Protein AF-A0A6A0AH38-F1 (afdb_monomer_lite)

Secondary structure (DSSP, 8-state):
---EEEEEEEESS-THHHHHHHHHTGGGB-TTSTT-EEEEE-SSPPTT-S--EEEEEEETTHHHHHHHHHHHHHHHHTTTTTTHHHHTTT--HHHHHHHHHHHHHHHHTT-

pLDDT: mean 83.36, std 13.65, range [47.12, 97.44]

InterPro domains:
  IPR002453 Beta tubulin [PR01163] (17-31)
  IPR002453 Beta tubulin [PR01163] (35-58)
  IPR002453 Beta tubulin [PR01163] (65-76)
  IPR002453 Beta tubulin [PR01163] (100-111)
  IPR008280 Tubulin/FtsZ, C-terminal [SSF55307] (6-111)
  IPR013838 Beta tubulin, autoregulation binding site [PS00228] (1-4)
  IPR018316 Tubulin/FtsZ, 2-layer sandwich domain [PF03953] (22-70)
  IPR023123 Tubulin, C-terminal [G3DSA:1.10.287.600] (62-111)
  IPR037103 Tubulin/FtsZ-like, C-terminal domain [G3DSA:3.30.1330.20] (10-61)

Radius of gyration: 20.64 Å; chains: 1; bounding box: 45×28×51 Å

Foldseek 3Di:
DAAKQKEKEEKQDDPVVQVVCCVVPVVNHDPVDPPSYHHDYDPDDDPPDPIDIDIDMDILVVLVVLVVVLVVLCVCVVVCHPVCVVVVVPDDNVVSVVVSVVSVVVSVVSD

Structure (mmCIF, N/CA/C/O backbone):
data_AF-A0A6A0AH38-F1
#
_entry.id   AF-A0A6A0AH38-F1
#
loop_
_atom_site.group_PDB
_atom_site.id
_atom_site.type_symbol
_atom_site.label_atom_id
_atom_site.label_alt_id
_atom_site.label_comp_id
_atom_site.label_asym_id
_atom_site.label_entity_id
_atom_site.label_seq_id
_atom_site.pdbx_PDB_ins_code
_atom_site.Cartn_x
_atom_site.Cartn_y
_atom_site.Cartn_z
_atom_site.occupancy
_atom_site.B_iso_or_equiv
_atom_site.auth_seq_id
_atom_site.auth_comp_id
_atom_site.auth_asym_id
_atom_site.auth_atom_id
_atom_site.pdbx_PDB_model_num
ATOM 1 N N . MET A 1 1 ? 9.297 12.439 0.748 1.00 47.12 1 MET A N 1
ATOM 2 C CA . MET A 1 1 ? 8.302 11.356 0.880 1.00 47.12 1 MET A CA 1
ATOM 3 C C . MET A 1 1 ? 7.935 10.831 -0.508 1.00 47.12 1 MET A C 1
ATOM 5 O O . MET A 1 1 ? 6.880 11.166 -1.030 1.00 47.12 1 MET A O 1
ATOM 9 N N . ARG A 1 2 ? 8.863 10.128 -1.172 1.00 52.09 2 ARG A N 1
ATOM 10 C CA . ARG A 1 2 ? 8.658 9.474 -2.478 1.00 52.09 2 ARG A CA 1
ATOM 11 C C . ARG A 1 2 ? 9.628 8.303 -2.545 1.00 52.09 2 ARG A C 1
ATOM 13 O O . ARG A 1 2 ? 10.778 8.479 -2.918 1.00 52.09 2 ARG A O 1
ATOM 20 N N . GLU A 1 3 ? 9.164 7.152 -2.089 1.00 56.72 3 GLU A N 1
ATOM 21 C CA . GLU A 1 3 ? 9.924 5.912 -2.124 1.00 56.72 3 GLU A CA 1
ATOM 22 C C . GLU A 1 3 ? 9.219 5.012 -3.126 1.00 56.72 3 GLU A C 1
ATOM 24 O O . GLU A 1 3 ? 8.107 4.555 -2.867 1.00 56.72 3 GLU A O 1
ATOM 29 N N . ILE A 1 4 ? 9.783 4.866 -4.322 1.00 59.22 4 ILE A N 1
ATOM 30 C CA . ILE A 1 4 ? 9.248 3.989 -5.364 1.00 59.22 4 ILE A CA 1
ATOM 31 C C . ILE A 1 4 ? 10.314 2.941 -5.676 1.00 59.22 4 ILE A C 1
ATOM 33 O O . ILE A 1 4 ? 11.419 3.290 -6.075 1.00 59.22 4 ILE A O 1
ATOM 37 N N . VAL A 1 5 ? 9.983 1.659 -5.535 1.00 57.38 5 VAL A N 1
ATOM 38 C CA . VAL A 1 5 ? 10.730 0.545 -6.134 1.00 57.38 5 VAL A CA 1
ATOM 39 C C . VAL A 1 5 ? 10.013 0.160 -7.425 1.00 57.38 5 VAL A C 1
ATOM 41 O O . VAL A 1 5 ? 8.808 -0.103 -7.419 1.00 57.38 5 VAL A O 1
ATOM 44 N N . HIS A 1 6 ? 10.735 0.154 -8.544 1.00 64.44 6 HIS A N 1
ATOM 45 C CA . HIS A 1 6 ? 10.172 -0.054 -9.877 1.00 64.44 6 HIS A CA 1
ATOM 46 C C . HIS A 1 6 ? 10.506 -1.461 -10.384 1.00 64.44 6 HIS A C 1
ATOM 48 O O . HIS A 1 6 ? 11.627 -1.756 -10.784 1.00 64.44 6 HIS A O 1
ATOM 54 N N . ILE A 1 7 ? 9.520 -2.348 -10.442 1.00 54.34 7 ILE A N 1
ATOM 55 C CA . ILE A 1 7 ? 9.656 -3.668 -11.062 1.00 54.34 7 ILE A CA 1
ATOM 56 C C . ILE A 1 7 ? 8.814 -3.665 -12.340 1.00 54.34 7 ILE A C 1
ATOM 58 O O . ILE A 1 7 ? 7.597 -3.817 -12.325 1.00 54.34 7 ILE A O 1
ATOM 62 N N . GLN A 1 8 ? 9.450 -3.491 -13.492 1.00 56.06 8 GLN A N 1
ATOM 63 C CA . GLN A 1 8 ? 8.793 -3.719 -14.771 1.00 56.06 8 GLN A CA 1
ATOM 64 C C . GLN A 1 8 ? 8.747 -5.228 -15.042 1.00 56.06 8 GLN A C 1
ATOM 66 O O . GLN A 1 8 ? 9.771 -5.879 -15.254 1.00 56.06 8 GLN A O 1
ATOM 71 N N . GLY A 1 9 ? 7.543 -5.792 -15.034 1.00 56.72 9 GLY A N 1
ATOM 72 C CA . GLY A 1 9 ? 7.304 -7.171 -15.441 1.00 56.72 9 GLY A CA 1
ATOM 73 C C . GLY A 1 9 ? 6.917 -7.225 -16.916 1.00 56.72 9 GLY A C 1
ATOM 74 O O . GLY A 1 9 ? 5.950 -6.596 -17.320 1.00 56.72 9 GLY A O 1
ATOM 75 N N . GLY A 1 10 ? 7.644 -7.988 -17.727 1.00 54.41 10 GLY A N 1
ATOM 76 C CA . GLY A 1 10 ? 7.225 -8.397 -19.069 1.00 54.41 10 GLY A CA 1
ATOM 77 C C . GLY A 1 10 ? 7.003 -7.245 -20.047 1.00 54.41 10 GLY A C 1
ATOM 78 O O . GLY A 1 10 ? 5.894 -6.730 -20.195 1.00 54.41 10 GLY A O 1
ATOM 79 N N . GLN A 1 11 ? 8.051 -6.882 -20.775 1.00 60.25 11 GLN A N 1
ATOM 80 C CA . GLN A 1 11 ? 7.956 -6.075 -21.982 1.00 60.25 11 GLN A CA 1
ATOM 81 C C . GLN A 1 11 ? 8.013 -6.995 -23.204 1.00 60.25 11 GLN A C 1
ATOM 83 O O . GLN A 1 11 ? 8.901 -7.832 -23.315 1.00 60.25 11 GLN A O 1
ATOM 88 N N . CYS A 1 12 ? 7.107 -6.826 -24.158 1.00 57.22 12 CYS A N 1
ATOM 89 C CA . CYS A 1 12 ? 7.400 -7.212 -25.536 1.00 57.22 12 CYS A CA 1
ATOM 90 C C . CYS A 1 12 ? 8.212 -6.046 -26.112 1.00 57.22 12 CYS A C 1
ATOM 92 O O . CYS A 1 12 ? 7.634 -4.983 -26.323 1.00 57.22 12 CYS A O 1
ATOM 94 N N . GLY A 1 13 ? 9.538 -6.158 -26.247 1.00 60.66 13 GLY A N 1
ATOM 95 C CA . GLY A 1 13 ? 10.404 -5.065 -26.727 1.00 60.66 13 GLY A CA 1
ATOM 96 C C . GLY A 1 13 ? 11.705 -4.855 -25.935 1.00 60.66 13 GLY A C 1
ATOM 97 O O . GLY A 1 13 ? 12.053 -5.645 -25.067 1.00 60.66 13 GLY A O 1
ATOM 98 N N . ASN A 1 14 ? 12.451 -3.794 -26.277 1.00 56.28 14 ASN A N 1
ATOM 99 C CA . ASN A 1 14 ? 13.842 -3.576 -25.847 1.00 56.28 14 ASN A CA 1
ATOM 100 C C . ASN A 1 14 ? 13.983 -2.872 -24.474 1.00 56.28 14 ASN A C 1
ATOM 102 O O . ASN A 1 14 ? 13.220 -1.963 -24.152 1.00 56.28 14 ASN A O 1
ATOM 106 N N . GLN A 1 15 ? 15.041 -3.214 -23.728 1.00 61.22 15 GLN A N 1
ATOM 107 C CA . GLN A 1 15 ? 15.347 -2.775 -22.352 1.00 61.22 15 GLN A CA 1
ATOM 108 C C . GLN A 1 15 ? 15.862 -1.325 -22.232 1.00 61.22 15 GLN A C 1
ATOM 110 O O . GLN A 1 15 ? 16.060 -0.818 -21.127 1.00 61.22 15 GLN A O 1
ATOM 115 N N . ILE A 1 16 ? 16.077 -0.632 -23.356 1.00 61.62 16 ILE A N 1
ATOM 116 C CA . ILE A 1 16 ? 16.756 0.680 -23.410 1.00 61.62 16 ILE A CA 1
ATOM 117 C C . ILE A 1 16 ? 16.006 1.774 -22.618 1.00 61.62 16 ILE A C 1
ATOM 119 O O . ILE A 1 16 ? 16.626 2.717 -22.129 1.00 61.62 16 ILE A O 1
ATOM 123 N N . GLY A 1 17 ? 14.689 1.642 -22.429 1.00 65.06 17 GLY A N 1
ATOM 124 C CA . GLY A 1 17 ? 13.877 2.639 -21.721 1.00 65.06 17 GLY A CA 1
ATOM 125 C C . GLY A 1 17 ? 14.062 2.672 -20.198 1.00 65.06 17 GLY A C 1
ATOM 126 O O . GLY A 1 17 ? 13.865 3.724 -19.595 1.00 65.06 17 GLY A O 1
ATOM 127 N N . ALA A 1 18 ? 14.460 1.562 -19.569 1.00 65.25 18 ALA A N 1
ATOM 128 C CA . ALA A 1 18 ? 14.482 1.445 -18.107 1.00 65.25 18 ALA A CA 1
ATOM 129 C C . ALA A 1 18 ? 15.497 2.407 -17.461 1.00 65.25 18 ALA A C 1
ATOM 131 O O . ALA A 1 18 ? 15.157 3.185 -16.570 1.00 65.25 18 ALA A O 1
ATOM 132 N N . LYS A 1 19 ? 16.719 2.443 -18.006 1.00 67.44 19 LYS A N 1
ATOM 133 C CA . LYS A 1 19 ? 17.810 3.301 -17.517 1.00 67.44 19 LYS A CA 1
ATOM 134 C C . LYS A 1 19 ? 17.570 4.794 -17.777 1.00 67.44 19 LYS A C 1
ATOM 136 O O . LYS A 1 19 ? 18.070 5.649 -17.051 1.00 67.44 19 LYS A O 1
ATOM 141 N N . PHE A 1 20 ? 16.793 5.127 -18.810 1.00 70.25 20 PHE A N 1
ATOM 142 C CA . PHE A 1 20 ? 16.374 6.507 -19.071 1.00 70.25 20 PHE A CA 1
ATOM 143 C C . PHE A 1 20 ? 15.426 7.020 -17.979 1.00 70.25 20 PHE A C 1
ATOM 145 O O . PHE A 1 20 ? 15.591 8.140 -17.493 1.00 70.25 20 PHE A O 1
ATOM 152 N N . TRP A 1 21 ? 14.453 6.199 -17.575 1.00 68.31 21 TRP A N 1
ATOM 153 C CA . TRP A 1 21 ? 13.482 6.562 -16.543 1.00 68.31 21 TRP A CA 1
ATOM 154 C C . TRP A 1 21 ? 14.102 6.686 -15.153 1.00 68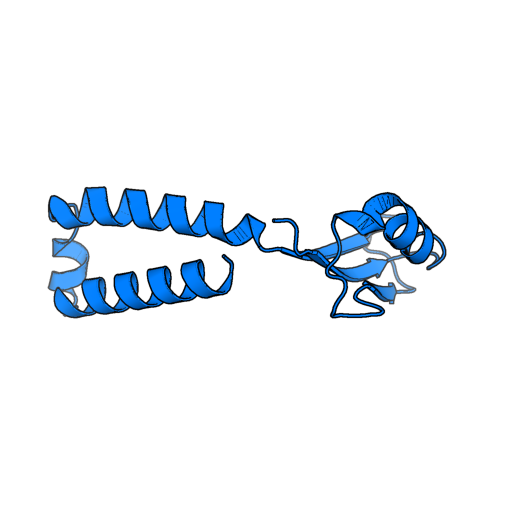.31 21 TRP A C 1
ATOM 156 O O . TRP A 1 21 ? 13.734 7.603 -14.421 1.00 68.31 21 TRP A O 1
ATOM 166 N N . GLU A 1 22 ? 15.065 5.825 -14.826 1.00 69.75 22 GLU A N 1
ATOM 167 C CA . GLU A 1 22 ? 15.831 5.886 -13.576 1.00 69.75 22 GLU A CA 1
ATOM 168 C C . GLU A 1 22 ? 16.554 7.234 -13.427 1.00 69.75 22 GLU A C 1
ATOM 170 O O . GLU A 1 22 ? 16.349 7.952 -12.452 1.00 69.75 22 GLU A O 1
ATOM 175 N N . ASN A 1 23 ? 17.308 7.647 -14.452 1.00 73.88 23 ASN A N 1
ATOM 176 C CA . ASN A 1 23 ? 18.064 8.902 -14.418 1.00 73.88 23 ASN A CA 1
ATOM 177 C C . ASN A 1 23 ? 17.168 10.147 -14.400 1.00 73.88 23 ASN A C 1
ATOM 179 O O . ASN A 1 23 ? 17.496 11.142 -13.758 1.00 73.88 23 ASN A O 1
ATOM 183 N N . LYS A 1 24 ? 16.041 10.115 -15.120 1.00 79.31 24 LYS A N 1
ATOM 184 C CA . LYS A 1 24 ? 15.134 11.266 -15.228 1.00 79.31 24 LYS A CA 1
ATOM 185 C C . LYS A 1 24 ? 14.348 11.526 -13.939 1.00 79.31 24 LYS A C 1
ATOM 187 O O . LYS A 1 24 ? 14.002 12.671 -13.666 1.00 79.31 24 LYS A O 1
ATOM 192 N N . ASN A 1 25 ? 14.058 10.476 -13.174 1.00 79.25 25 ASN A N 1
ATOM 193 C CA . ASN A 1 25 ? 13.214 10.526 -11.980 1.00 79.25 25 ASN A CA 1
ATOM 194 C C . ASN A 1 25 ? 13.991 10.183 -10.702 1.00 79.25 25 ASN A C 1
ATOM 196 O O . ASN A 1 25 ? 13.381 9.736 -9.735 1.00 79.25 25 ASN A O 1
ATOM 200 N N . SER A 1 26 ? 15.311 10.378 -10.686 1.00 76.75 26 SER A N 1
ATOM 201 C CA . SER A 1 26 ? 16.189 9.967 -9.580 1.00 76.75 26 SER A CA 1
ATOM 202 C C . SER A 1 26 ? 15.716 10.453 -8.204 1.00 76.75 26 SER A C 1
ATOM 204 O O . SER A 1 26 ? 15.825 9.719 -7.232 1.00 76.75 26 SER A O 1
ATOM 206 N N . SER A 1 27 ? 15.089 11.631 -8.128 1.00 81.44 27 SER A N 1
ATOM 207 C CA . SER A 1 27 ? 14.524 12.200 -6.894 1.00 81.44 27 SER A CA 1
ATOM 208 C C . SER A 1 27 ? 13.266 11.500 -6.355 1.00 81.44 27 SER A C 1
ATOM 210 O O . SER A 1 27 ? 12.803 11.825 -5.262 1.00 81.44 27 SER A O 1
ATOM 212 N N . TYR A 1 28 ? 12.668 10.583 -7.117 1.00 80.44 28 TYR A N 1
ATOM 213 C CA . TYR A 1 28 ? 11.508 9.774 -6.713 1.00 80.44 28 TYR A CA 1
ATOM 214 C C . TYR A 1 28 ? 11.886 8.351 -6.309 1.00 80.44 28 TYR A C 1
ATOM 216 O O . TYR A 1 28 ? 11.016 7.573 -5.911 1.00 80.44 28 TYR A O 1
ATOM 224 N N . PHE A 1 29 ? 13.167 8.017 -6.440 1.00 80.88 29 PHE A N 1
ATOM 225 C CA . PHE A 1 29 ? 13.727 6.738 -6.066 1.00 80.88 29 PHE A CA 1
ATOM 226 C C . PHE A 1 29 ? 14.450 6.845 -4.731 1.00 80.88 29 PHE A C 1
ATOM 228 O O . PHE A 1 29 ? 14.960 7.892 -4.341 1.00 80.88 29 PHE A O 1
ATOM 235 N N . VAL A 1 30 ? 14.482 5.721 -4.034 1.00 82.25 30 VAL A N 1
ATOM 236 C CA . VAL A 1 30 ? 15.133 5.601 -2.738 1.00 82.25 30 VAL A CA 1
ATOM 237 C C . VAL A 1 30 ? 16.643 5.487 -2.927 1.00 82.25 30 VAL A C 1
ATOM 239 O O . VAL A 1 30 ? 17.103 4.620 -3.666 1.00 82.25 30 VAL A O 1
ATOM 242 N N . GLU A 1 31 ? 17.418 6.321 -2.232 1.00 81.19 31 GLU A N 1
ATOM 243 C CA . GLU A 1 31 ? 18.881 6.366 -2.386 1.00 81.19 31 GLU A CA 1
ATOM 244 C C . GLU A 1 31 ? 19.598 5.151 -1.774 1.00 81.19 31 GLU A C 1
ATOM 246 O O . GLU A 1 31 ? 20.648 4.738 -2.261 1.00 81.19 31 GLU A O 1
ATOM 251 N N . TRP A 1 32 ? 19.030 4.549 -0.724 1.00 81.38 32 TRP A N 1
ATOM 252 C CA . TRP A 1 32 ? 19.647 3.425 -0.011 1.00 81.38 32 TRP A CA 1
ATOM 253 C C . TRP A 1 32 ? 19.437 2.058 -0.690 1.00 81.38 32 TRP A C 1
ATOM 255 O O . TRP A 1 32 ? 20.114 1.097 -0.328 1.00 81.38 32 TRP A O 1
ATOM 265 N N . ILE A 1 33 ? 18.562 1.968 -1.705 1.00 81.56 33 ILE A N 1
ATOM 266 C CA . ILE A 1 33 ? 18.430 0.790 -2.582 1.00 81.56 33 ILE A CA 1
ATOM 267 C C . ILE A 1 33 ? 18.993 1.131 -3.971 1.00 81.56 33 ILE A C 1
ATOM 269 O O . ILE A 1 33 ? 18.259 1.647 -4.823 1.00 81.56 33 ILE A O 1
ATOM 273 N N . PRO A 1 34 ? 20.269 0.814 -4.252 1.00 77.75 34 PRO A N 1
ATOM 274 C CA . PRO A 1 34 ? 20.819 0.965 -5.593 1.00 77.75 34 PRO A CA 1
ATOM 275 C C . PRO A 1 34 ? 20.204 -0.063 -6.557 1.00 77.75 34 PRO A C 1
ATOM 277 O O . PRO A 1 34 ? 19.904 -1.190 -6.164 1.00 77.75 34 PRO A O 1
ATOM 280 N N . ASN A 1 35 ? 20.069 0.294 -7.839 1.00 77.06 35 ASN A N 1
ATOM 281 C CA . ASN A 1 35 ? 19.502 -0.568 -8.890 1.00 77.06 35 ASN A CA 1
ATOM 282 C C . ASN A 1 35 ? 18.090 -1.100 -8.560 1.00 77.06 35 ASN A C 1
ATOM 284 O O . ASN A 1 35 ? 17.790 -2.279 -8.746 1.00 77.06 35 ASN A O 1
ATOM 288 N N . ASN A 1 36 ? 17.200 -0.230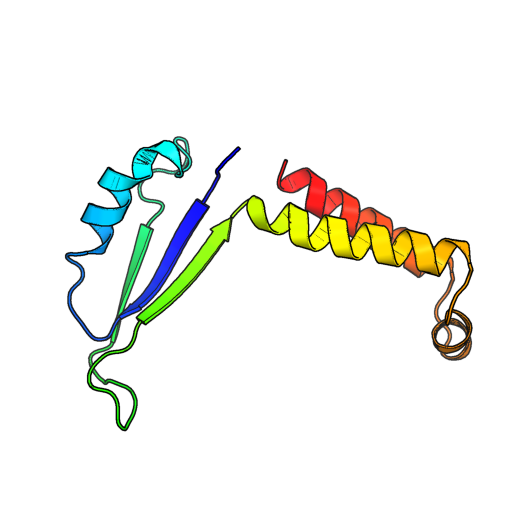 -8.085 1.00 76.44 36 ASN A N 1
ATOM 289 C CA . ASN A 1 36 ? 15.810 -0.561 -7.732 1.00 76.44 36 ASN A CA 1
ATOM 290 C C . ASN A 1 36 ? 14.880 -0.797 -8.947 1.00 76.44 36 ASN A C 1
ATOM 292 O O . ASN A 1 36 ? 13.662 -0.899 -8.777 1.00 76.44 36 ASN A O 1
ATOM 296 N N . VAL A 1 37 ? 15.455 -0.894 -10.153 1.00 77.88 37 VAL A N 1
ATOM 297 C CA . VAL A 1 37 ? 14.765 -1.159 -11.415 1.00 77.88 37 VAL A CA 1
ATOM 298 C C . VAL A 1 37 ? 15.042 -2.586 -11.879 1.00 77.88 37 VAL A C 1
ATOM 300 O O . VAL A 1 37 ? 16.171 -2.943 -12.213 1.00 77.88 37 VAL A O 1
ATOM 303 N N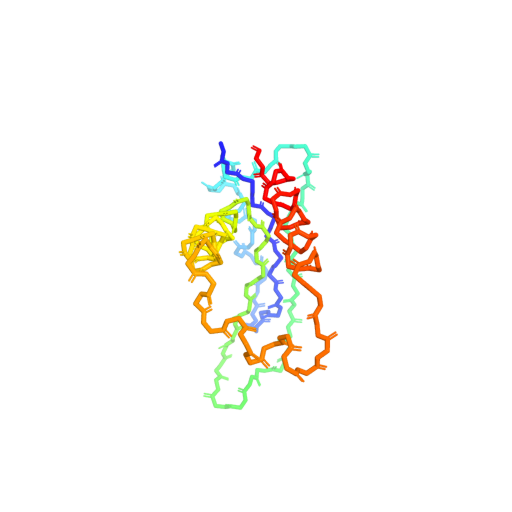 . LYS A 1 38 ? 13.990 -3.401 -11.981 1.00 77.81 38 LYS A N 1
ATOM 304 C CA . LYS A 1 38 ? 14.050 -4.722 -12.626 1.00 77.81 38 LYS A CA 1
ATOM 305 C C . LYS A 1 38 ? 13.202 -4.719 -13.888 1.00 77.81 38 LYS A C 1
ATOM 307 O O . LYS A 1 38 ? 12.071 -4.254 -13.851 1.00 77.81 38 LYS A O 1
ATOM 312 N N . SER A 1 39 ? 13.735 -5.253 -14.984 1.00 76.06 39 SER A N 1
ATOM 313 C CA . SER A 1 39 ? 13.015 -5.404 -16.251 1.00 76.06 39 SER A CA 1
ATOM 314 C C . SER A 1 39 ? 13.128 -6.842 -16.751 1.00 76.06 39 SER A C 1
ATOM 316 O O . SER A 1 39 ? 14.192 -7.456 -16.651 1.00 76.06 39 SER A O 1
ATOM 318 N N . SER A 1 40 ? 12.031 -7.391 -17.268 1.00 76.31 40 SER A N 1
ATOM 319 C CA . SER A 1 40 ? 12.005 -8.675 -17.971 1.00 76.31 40 SER A CA 1
ATOM 320 C C . SER A 1 40 ? 11.347 -8.525 -19.338 1.00 76.31 40 SER A C 1
ATOM 322 O O . SER A 1 40 ? 10.429 -7.724 -19.513 1.00 76.31 40 SER A O 1
ATOM 324 N N . VAL A 1 41 ? 11.827 -9.296 -20.314 1.00 80.25 41 VAL A N 1
ATOM 325 C CA . VAL A 1 41 ? 11.353 -9.257 -21.702 1.00 80.25 41 VAL A CA 1
ATOM 326 C C . VAL A 1 41 ? 10.746 -10.607 -22.062 1.00 80.25 41 VAL A C 1
ATOM 328 O O . VAL A 1 41 ? 11.276 -11.649 -21.680 1.00 80.25 41 VAL A O 1
ATOM 331 N N . CYS A 1 42 ? 9.627 -10.576 -22.779 1.00 78.12 42 CYS A N 1
ATOM 332 C CA . CYS A 1 42 ? 8.981 -11.751 -23.349 1.00 78.12 42 CYS A CA 1
ATOM 333 C C . CYS A 1 42 ? 8.992 -11.645 -24.876 1.00 78.12 42 CYS A C 1
ATOM 335 O O . CYS A 1 42 ? 8.590 -10.619 -25.426 1.00 78.12 42 CYS A O 1
ATOM 337 N N . ASP A 1 43 ? 9.406 -12.718 -25.553 1.00 79.69 43 ASP A N 1
ATOM 338 C CA . ASP A 1 43 ? 9.519 -12.744 -27.020 1.00 79.69 43 ASP A CA 1
ATOM 339 C C . ASP A 1 43 ? 8.167 -12.909 -27.726 1.00 79.69 43 ASP A C 1
ATOM 341 O O . ASP A 1 43 ? 8.007 -12.531 -28.886 1.00 79.69 43 ASP A O 1
ATOM 345 N N . ILE A 1 44 ? 7.181 -13.482 -27.030 1.00 83.81 44 ILE A N 1
ATOM 346 C CA . ILE A 1 44 ? 5.858 -13.778 -27.582 1.00 83.81 44 ILE A CA 1
ATOM 347 C C . ILE A 1 44 ? 4.862 -12.725 -27.080 1.00 83.81 44 ILE A C 1
ATOM 349 O O . ILE A 1 44 ? 4.558 -12.711 -25.884 1.00 83.81 44 ILE A O 1
ATOM 353 N N . PRO A 1 45 ? 4.317 -11.866 -27.963 1.00 83.69 45 PRO A N 1
ATOM 354 C CA . PRO A 1 45 ? 3.303 -10.904 -27.569 1.00 83.69 45 PRO A CA 1
ATOM 355 C C . PRO A 1 45 ? 1.921 -11.552 -27.388 1.00 83.69 45 PRO A C 1
ATOM 357 O O . PRO A 1 45 ? 1.639 -12.611 -27.961 1.00 83.69 45 PRO A O 1
ATOM 360 N N . PRO A 1 46 ? 1.013 -10.907 -26.631 1.00 87.69 46 PRO A N 1
ATOM 361 C CA . PRO A 1 46 ? -0.379 -11.335 -26.545 1.00 87.69 46 PRO A CA 1
ATOM 362 C C . PRO A 1 46 ? -1.058 -11.349 -27.921 1.00 87.69 46 PRO A C 1
ATOM 364 O O . PRO A 1 46 ? -0.795 -10.500 -28.776 1.00 87.69 46 PRO A O 1
ATOM 367 N N . LYS A 1 47 ? -1.990 -12.286 -28.135 1.00 90.94 47 LYS A N 1
ATOM 368 C CA . LYS A 1 47 ? -2.745 -12.380 -29.396 1.00 90.94 47 LYS A CA 1
ATOM 369 C C . LYS A 1 47 ? -3.462 -11.057 -29.696 1.00 90.94 47 LYS A C 1
ATOM 371 O O . LYS A 1 47 ? -4.183 -10.537 -28.853 1.00 90.94 47 LYS A O 1
ATOM 376 N N . GLY A 1 48 ? -3.286 -10.542 -30.912 1.00 91.62 48 GLY A N 1
ATOM 377 C CA . GLY A 1 48 ? -3.913 -9.293 -31.362 1.00 91.62 48 GLY A CA 1
ATOM 378 C C . GLY A 1 48 ? -3.162 -8.013 -30.980 1.00 91.62 48 GLY A C 1
ATOM 379 O O . GLY A 1 48 ? -3.556 -6.938 -31.423 1.00 91.62 48 GLY A O 1
ATOM 380 N N . LEU A 1 49 ? -2.062 -8.105 -30.225 1.00 87.56 49 LEU A N 1
ATOM 381 C CA . LEU A 1 49 ? -1.213 -6.968 -29.870 1.00 87.56 49 LEU A CA 1
ATOM 382 C C . LEU A 1 49 ? 0.200 -7.161 -30.427 1.00 87.56 49 LEU A C 1
ATOM 384 O O . LEU A 1 49 ? 0.719 -8.270 -30.485 1.00 87.56 49 LEU A O 1
ATOM 388 N N . LYS A 1 50 ? 0.836 -6.060 -30.843 1.00 81.75 50 LYS A N 1
ATOM 389 C CA . LYS A 1 50 ? 2.242 -6.074 -31.289 1.00 81.75 50 LYS A CA 1
ATOM 390 C C . LYS A 1 50 ? 3.220 -5.970 -30.118 1.00 81.75 50 LYS A C 1
ATOM 392 O O . LYS A 1 50 ? 4.334 -6.468 -30.215 1.00 81.75 50 LYS A O 1
ATOM 397 N N . LEU A 1 51 ? 2.814 -5.284 -29.047 1.00 81.31 51 LEU A N 1
ATOM 398 C CA . LEU A 1 51 ? 3.626 -4.987 -27.869 1.00 81.31 51 LEU A CA 1
ATOM 399 C C . LEU A 1 51 ? 2.718 -4.918 -26.630 1.00 81.31 51 LEU A C 1
ATOM 401 O O . LEU A 1 51 ? 1.586 -4.443 -26.723 1.00 81.31 51 LEU A O 1
ATOM 405 N N . SER A 1 52 ? 3.231 -5.333 -25.473 1.00 80.00 52 SER A N 1
ATOM 406 C CA . SER A 1 52 ? 2.616 -5.118 -24.160 1.00 80.00 52 SER A CA 1
ATOM 407 C C . SER A 1 52 ? 3.691 -4.838 -23.113 1.00 80.00 52 SER A C 1
ATOM 409 O O . SER A 1 52 ? 4.836 -5.267 -23.269 1.00 80.00 52 SER A O 1
ATOM 411 N N . ALA A 1 53 ? 3.324 -4.134 -22.045 1.00 80.06 53 ALA A N 1
ATOM 412 C CA . ALA A 1 53 ? 4.186 -3.886 -20.896 1.00 80.06 53 ALA A CA 1
ATOM 413 C C . ALA A 1 53 ? 3.362 -3.983 -19.608 1.00 80.06 53 ALA A C 1
ATOM 415 O O . ALA A 1 53 ? 2.253 -3.449 -19.565 1.00 80.06 53 ALA A O 1
ATOM 416 N N . THR A 1 54 ? 3.904 -4.623 -18.570 1.00 81.25 54 THR A N 1
ATOM 417 C CA . THR A 1 54 ? 3.321 -4.593 -17.220 1.00 81.25 54 THR A CA 1
ATOM 418 C C . THR A 1 54 ? 4.244 -3.828 -16.278 1.00 81.25 54 THR A C 1
ATOM 420 O O . THR A 1 54 ? 5.466 -3.983 -16.297 1.00 81.25 54 THR A O 1
ATOM 423 N N . PHE A 1 55 ? 3.658 -2.975 -15.445 1.00 78.88 55 PHE A N 1
ATOM 424 C CA . PHE A 1 55 ? 4.390 -2.206 -14.450 1.00 78.88 55 PHE A CA 1
ATOM 425 C C . PHE A 1 55 ? 3.943 -2.608 -13.046 1.00 78.88 55 PHE A C 1
ATOM 427 O O . PHE A 1 55 ? 2.753 -2.571 -12.741 1.00 78.88 55 PHE A O 1
ATOM 434 N N . ILE A 1 56 ? 4.904 -2.985 -12.207 1.00 83.06 56 ILE A N 1
ATOM 435 C CA . ILE A 1 56 ? 4.703 -3.312 -10.799 1.00 83.06 56 ILE A CA 1
ATOM 436 C C . ILE A 1 56 ? 5.566 -2.342 -9.992 1.00 83.06 56 ILE A C 1
ATOM 438 O O . ILE A 1 56 ? 6.787 -2.453 -9.946 1.00 83.06 56 ILE A O 1
ATOM 442 N N . GLY A 1 57 ? 4.932 -1.352 -9.376 1.00 84.38 57 GLY A N 1
ATOM 443 C CA . GLY A 1 57 ? 5.605 -0.398 -8.500 1.00 84.38 57 GLY A CA 1
ATOM 444 C C . GLY A 1 57 ? 5.246 -0.662 -7.047 1.00 84.38 57 GLY A C 1
ATOM 445 O O . GLY A 1 57 ? 4.062 -0.735 -6.730 1.00 84.38 57 GLY A O 1
ATOM 446 N N . ASN A 1 58 ? 6.241 -0.757 -6.167 1.00 86.31 58 ASN A N 1
ATOM 447 C CA . ASN A 1 58 ? 6.009 -0.629 -4.730 1.00 86.31 58 ASN A CA 1
ATOM 448 C C . ASN A 1 58 ? 6.266 0.831 -4.350 1.00 86.31 58 ASN A C 1
ATOM 450 O O . ASN A 1 58 ? 7.361 1.331 -4.594 1.00 86.31 58 ASN A O 1
ATOM 454 N N . SER A 1 59 ? 5.259 1.526 -3.824 1.00 87.56 59 SER A N 1
ATOM 455 C CA . SER A 1 59 ? 5.369 2.942 -3.482 1.00 87.56 59 SER A CA 1
ATOM 456 C C . SER A 1 59 ? 4.748 3.250 -2.131 1.00 87.56 59 SER A C 1
ATOM 458 O O . SER A 1 59 ? 3.636 2.802 -1.857 1.00 87.56 59 SER A O 1
ATOM 460 N N . THR A 1 60 ? 5.388 4.131 -1.357 1.00 89.06 60 THR A N 1
ATOM 461 C CA . THR A 1 60 ? 4.819 4.685 -0.114 1.00 89.06 60 THR A CA 1
ATOM 462 C C . THR A 1 60 ? 3.511 5.443 -0.319 1.00 89.06 60 THR A C 1
ATOM 464 O O . THR A 1 60 ? 2.777 5.656 0.641 1.00 89.06 60 THR A O 1
ATOM 467 N N . ALA A 1 61 ? 3.1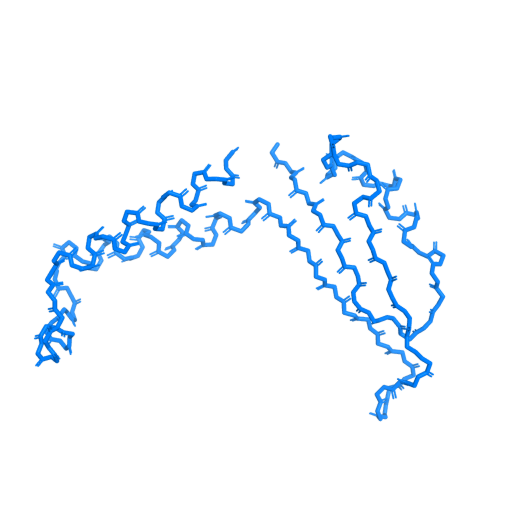48 5.791 -1.559 1.00 89.50 61 ALA A N 1
ATOM 468 C CA . ALA A 1 61 ? 1.837 6.348 -1.884 1.00 89.50 61 ALA A CA 1
ATOM 469 C C . ALA A 1 61 ? 0.669 5.388 -1.570 1.00 89.50 61 ALA A C 1
ATOM 471 O O . ALA A 1 61 ? -0.465 5.844 -1.424 1.00 89.50 61 ALA A O 1
ATOM 472 N N . ILE A 1 62 ? 0.925 4.077 -1.439 1.00 90.94 62 ILE A N 1
ATOM 473 C CA . ILE A 1 62 ? -0.101 3.083 -1.084 1.00 90.94 62 ILE A CA 1
ATOM 474 C C . ILE A 1 62 ? -0.729 3.359 0.289 1.00 90.94 62 ILE A C 1
ATOM 476 O O . ILE A 1 62 ? -1.904 3.054 0.496 1.00 90.94 62 ILE A O 1
ATOM 480 N N . GLN A 1 63 ? 0.011 4.011 1.194 1.00 91.50 63 GLN A N 1
ATOM 481 C CA . GLN A 1 63 ? -0.468 4.365 2.528 1.00 91.50 63 GLN A CA 1
ATOM 482 C C . GLN A 1 63 ? -1.745 5.215 2.478 1.00 91.50 63 GLN A C 1
ATOM 484 O O . GLN A 1 63 ? -2.629 5.046 3.307 1.00 91.50 63 GLN A O 1
ATOM 489 N N . GLU A 1 64 ? -1.887 6.093 1.480 1.00 93.00 64 GLU A N 1
ATOM 490 C CA . GLU A 1 64 ? -3.055 6.973 1.345 1.00 93.00 64 GLU A CA 1
ATOM 491 C C . GLU A 1 64 ? -4.323 6.185 1.007 1.00 93.00 64 GLU A C 1
ATOM 493 O O . GLU A 1 64 ? -5.428 6.538 1.416 1.00 93.00 64 GLU A O 1
ATOM 498 N N . MET A 1 65 ? -4.174 5.077 0.281 1.00 95.25 65 MET A N 1
ATOM 499 C CA . MET A 1 65 ? -5.281 4.180 -0.027 1.00 95.25 65 MET A CA 1
ATOM 500 C C . MET A 1 65 ? -5.724 3.416 1.228 1.00 95.25 65 MET A C 1
ATOM 502 O O . MET A 1 65 ? -6.921 3.367 1.506 1.00 95.25 65 MET A O 1
ATOM 506 N N . PHE A 1 66 ? -4.778 2.930 2.037 1.00 95.44 66 PHE A N 1
ATOM 507 C CA . PHE A 1 66 ? -5.085 2.294 3.322 1.00 95.44 66 PHE A CA 1
ATOM 508 C C . PHE A 1 66 ? -5.682 3.267 4.345 1.00 95.44 66 PHE A C 1
ATOM 510 O O . PHE A 1 66 ? -6.689 2.933 4.964 1.00 95.44 66 PHE A O 1
ATOM 517 N N . LYS A 1 67 ? -5.161 4.496 4.460 1.00 94.81 67 LYS A N 1
ATOM 518 C CA . LYS A 1 67 ? -5.732 5.544 5.327 1.00 94.81 67 LYS A CA 1
ATOM 519 C C . LYS A 1 67 ? -7.201 5.805 5.006 1.00 94.81 67 LYS A C 1
ATOM 521 O O . LYS A 1 67 ? -8.028 5.821 5.908 1.00 94.81 67 LYS A O 1
ATOM 526 N N . ARG A 1 68 ? -7.556 5.914 3.721 1.00 96.69 68 ARG A N 1
ATOM 527 C CA . ARG A 1 68 ? -8.955 6.098 3.296 1.00 96.69 68 ARG A CA 1
ATOM 528 C C . ARG A 1 68 ? -9.858 4.936 3.699 1.00 96.69 68 ARG A C 1
ATOM 530 O O . ARG A 1 68 ? -11.012 5.165 4.050 1.00 96.69 68 ARG A O 1
ATOM 537 N N . VAL A 1 69 ? -9.370 3.699 3.609 1.00 96.50 69 VAL A N 1
ATOM 538 C CA . VAL A 1 69 ? -10.129 2.518 4.049 1.00 96.50 69 VAL A CA 1
ATOM 539 C C . VAL A 1 69 ? -10.293 2.530 5.568 1.00 96.50 69 VAL A C 1
ATOM 541 O O . VAL A 1 69 ? -11.413 2.348 6.039 1.00 96.50 69 VAL A O 1
ATOM 544 N N . SER A 1 70 ? -9.219 2.819 6.308 1.00 95.75 70 SER A N 1
ATOM 545 C CA . SER A 1 70 ? -9.225 2.940 7.770 1.00 95.75 70 SER A CA 1
ATOM 546 C C . SER A 1 70 ? -10.225 4.004 8.242 1.00 95.75 70 SER A C 1
ATOM 548 O O . SER A 1 70 ? -11.117 3.704 9.026 1.00 95.75 70 SER A O 1
ATOM 550 N N . GLU A 1 71 ? -10.223 5.203 7.650 1.00 96.38 71 GLU A N 1
ATOM 551 C CA . GLU A 1 71 ? -11.180 6.270 7.985 1.00 96.38 71 GLU A CA 1
ATOM 552 C C . GLU A 1 71 ? -12.649 5.852 7.799 1.00 96.38 71 GLU A C 1
ATOM 554 O O . GLU A 1 71 ? -13.503 6.141 8.645 1.00 96.38 71 GLU A O 1
ATOM 559 N N . GLN A 1 72 ? -12.963 5.167 6.693 1.00 97.44 72 GLN A N 1
ATOM 560 C CA . GLN A 1 72 ? -14.316 4.662 6.440 1.00 97.44 72 GLN A CA 1
ATOM 561 C C . GLN A 1 72 ? -14.687 3.541 7.410 1.00 97.44 72 GLN A C 1
ATOM 563 O O . GLN A 1 72 ? -15.812 3.516 7.917 1.00 97.44 72 GLN A O 1
ATOM 568 N N . PHE A 1 73 ? -13.744 2.642 7.693 1.00 97.12 73 PHE A N 1
ATOM 569 C CA . PHE A 1 73 ? -13.913 1.584 8.675 1.00 97.12 73 PHE A CA 1
ATOM 570 C C . PHE A 1 73 ? -14.231 2.170 10.053 1.00 97.12 73 PHE A C 1
ATOM 572 O O . PHE A 1 73 ? -15.288 1.864 10.604 1.00 97.12 73 PHE A O 1
ATOM 579 N N . THR A 1 74 ? -13.410 3.091 10.563 1.00 96.19 74 THR A N 1
ATOM 580 C CA . THR A 1 74 ? -13.621 3.739 11.863 1.00 96.19 74 THR A CA 1
ATOM 581 C C . THR A 1 74 ? -14.987 4.435 11.924 1.00 96.19 74 THR A C 1
ATOM 583 O O . THR A 1 74 ? -15.705 4.325 12.922 1.00 96.19 74 THR A O 1
ATOM 586 N N . ALA A 1 75 ? -15.407 5.121 10.851 1.00 96.94 75 ALA A N 1
ATOM 587 C CA . ALA A 1 75 ? -16.710 5.790 10.792 1.00 96.94 75 ALA A CA 1
ATOM 588 C C . ALA A 1 75 ? -17.897 4.811 10.886 1.00 96.94 75 ALA A C 1
ATOM 590 O O . ALA A 1 75 ? -18.899 5.107 11.549 1.00 96.94 75 ALA A O 1
ATOM 591 N N . MET A 1 76 ? -17.786 3.652 10.237 1.00 97.38 76 MET A N 1
ATOM 592 C CA . MET A 1 76 ? -18.807 2.600 10.218 1.00 97.38 76 MET A CA 1
ATOM 593 C C . MET A 1 76 ? -18.830 1.813 11.530 1.00 97.38 76 MET A C 1
ATOM 595 O O . MET A 1 76 ? -19.892 1.653 12.142 1.00 97.38 76 MET A O 1
ATOM 599 N N . PHE A 1 77 ? -17.658 1.382 11.997 1.00 96.38 77 PHE A N 1
ATOM 600 C CA . PHE A 1 77 ? -17.482 0.571 13.198 1.00 96.38 77 PHE A CA 1
ATOM 601 C C . PHE A 1 77 ? -17.927 1.323 14.455 1.00 96.38 77 PHE A C 1
ATOM 603 O O . PHE A 1 77 ? -18.679 0.782 15.265 1.00 96.38 77 PHE A O 1
ATOM 610 N N . ARG A 1 78 ? -17.629 2.629 14.552 1.00 96.12 78 ARG A N 1
ATOM 611 C CA . ARG A 1 78 ? -18.113 3.495 15.645 1.00 96.12 78 ARG A CA 1
ATOM 612 C C . ARG A 1 78 ? -19.639 3.508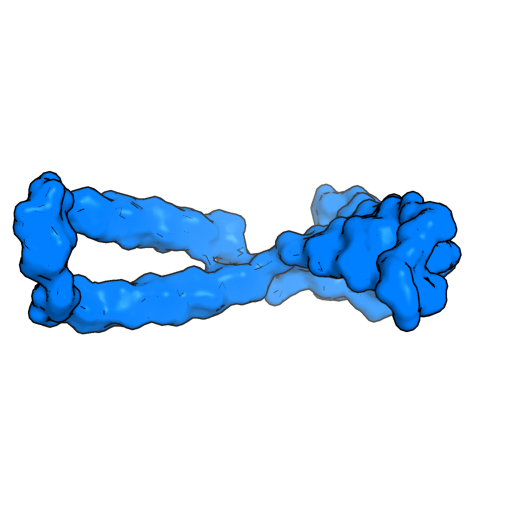 15.782 1.00 96.12 78 ARG A C 1
ATOM 614 O O . ARG A 1 78 ? -20.158 3.720 16.875 1.00 96.12 78 ARG A O 1
ATOM 621 N N . ARG A 1 79 ? -20.369 3.320 14.680 1.00 97.19 79 ARG A N 1
ATOM 622 C CA . ARG A 1 79 ? -21.841 3.277 14.659 1.00 97.19 79 ARG A CA 1
ATOM 623 C C . ARG A 1 79 ? -22.393 1.853 14.712 1.00 97.19 79 ARG A C 1
ATOM 625 O O . ARG A 1 79 ? -23.604 1.687 14.597 1.00 97.19 79 ARG A O 1
ATOM 632 N N . LYS A 1 80 ? -21.525 0.841 14.839 1.00 95.50 80 LYS A N 1
ATOM 633 C CA . LYS A 1 80 ? -21.856 -0.583 14.687 1.00 95.50 80 LYS A CA 1
ATOM 634 C C . LYS A 1 80 ? -22.637 -0.867 13.395 1.00 95.50 80 LYS A C 1
ATOM 636 O O . LYS A 1 80 ? -23.510 -1.734 13.349 1.00 95.50 80 LYS A O 1
ATOM 641 N N . ALA A 1 81 ? -22.353 -0.106 12.335 1.00 97.06 81 ALA A N 1
ATOM 642 C CA . ALA A 1 81 ? -23.066 -0.220 11.070 1.00 97.06 81 ALA A CA 1
ATOM 643 C C . ALA A 1 81 ? -22.740 -1.565 10.409 1.00 97.06 81 ALA A C 1
ATOM 645 O O . ALA A 1 81 ? -21.573 -1.910 10.257 1.00 97.06 81 ALA A O 1
ATOM 646 N N . PHE A 1 82 ? -23.775 -2.318 10.024 1.00 96.25 82 PHE A N 1
ATOM 647 C CA . PHE A 1 82 ? -23.670 -3.644 9.388 1.00 96.25 82 PHE A CA 1
ATOM 648 C C . PHE A 1 82 ? -22.922 -4.726 10.192 1.00 96.25 82 PHE A C 1
ATOM 650 O O . PHE A 1 82 ? -22.757 -5.834 9.695 1.00 96.25 82 PHE A O 1
ATOM 657 N N . LEU A 1 83 ? -22.553 -4.456 11.448 1.00 95.69 83 LEU A N 1
ATOM 658 C CA . LEU A 1 83 ? -21.752 -5.358 12.282 1.00 95.69 83 LEU A CA 1
ATOM 659 C C . LEU A 1 83 ? -22.447 -6.703 12.556 1.00 95.69 83 LEU A C 1
ATOM 661 O O . LEU A 1 83 ? -21.796 -7.742 12.572 1.00 95.69 83 LEU A O 1
ATOM 665 N N . HIS A 1 84 ? -23.777 -6.690 12.692 1.00 95.62 84 HIS A N 1
ATOM 666 C CA . HIS A 1 84 ? -24.584 -7.886 12.969 1.00 95.62 84 HIS A CA 1
ATOM 667 C C . HIS A 1 84 ? -24.458 -8.995 11.912 1.00 95.62 84 HIS A C 1
ATOM 669 O O . HIS A 1 84 ? -24.642 -10.160 12.245 1.00 95.62 84 HIS A O 1
ATOM 675 N N . TRP A 1 85 ? -24.136 -8.654 10.659 1.00 97.06 85 TRP A N 1
ATOM 676 C CA . TRP A 1 85 ? -23.899 -9.653 9.611 1.00 97.06 85 TRP A CA 1
ATOM 677 C C . TRP A 1 85 ? -22.635 -10.470 9.856 1.00 97.06 85 TRP A C 1
ATOM 679 O O . TRP A 1 85 ? -22.555 -11.605 9.413 1.00 97.06 85 TRP A O 1
ATOM 689 N N . TYR A 1 86 ? -21.659 -9.900 10.559 1.00 96.94 86 TYR A N 1
ATOM 690 C CA . TYR A 1 86 ? -20.398 -10.566 10.856 1.00 96.94 86 TYR A CA 1
ATOM 691 C C . TYR A 1 86 ? -20.447 -11.267 12.211 1.00 96.94 86 TYR A C 1
ATOM 693 O O . TYR A 1 86 ? -20.044 -12.421 12.327 1.00 96.94 86 TYR A O 1
ATOM 701 N N . THR A 1 87 ? -21.010 -10.610 13.230 1.00 95.81 87 THR A N 1
ATOM 702 C CA . THR A 1 87 ? -21.152 -11.227 14.556 1.00 95.81 87 THR A CA 1
ATOM 703 C C . THR A 1 87 ? -22.172 -12.366 14.562 1.00 95.81 87 THR A C 1
ATOM 705 O O . THR A 1 87 ? -22.021 -13.316 15.325 1.00 95.81 87 THR A O 1
ATOM 708 N N . GLY A 1 88 ? -23.173 -12.333 13.671 1.00 95.12 88 GLY A N 1
ATOM 709 C CA . GLY A 1 88 ? -24.111 -13.441 13.459 1.00 95.12 88 GLY A CA 1
ATOM 710 C C . GLY A 1 88 ? -23.457 -14.715 12.910 1.00 95.12 88 GLY A C 1
ATOM 711 O O . GLY A 1 88 ? -23.933 -15.808 13.202 1.00 95.12 88 GLY A O 1
ATOM 712 N N . GLU A 1 89 ? -22.339 -14.580 12.192 1.00 96.75 89 GLU A N 1
ATOM 713 C CA . GLU A 1 89 ? -21.533 -15.699 11.679 1.00 96.75 89 GLU A CA 1
ATOM 714 C C . GLU A 1 89 ? -20.457 -16.162 12.682 1.00 96.75 89 GLU A C 1
ATOM 716 O O . GLU A 1 89 ? -19.699 -17.088 12.398 1.00 96.75 89 GLU A O 1
ATOM 721 N N . GLY A 1 90 ? -20.398 -15.548 13.871 1.00 95.06 90 GLY A N 1
ATOM 722 C CA . GLY A 1 90 ? -19.506 -15.949 14.962 1.00 95.06 90 GLY A CA 1
ATOM 723 C C . GLY A 1 90 ? -18.216 -15.139 15.099 1.00 95.06 90 GLY A C 1
ATOM 724 O O . GLY A 1 90 ? -17.356 -15.542 15.876 1.00 95.06 90 GLY A O 1
ATOM 725 N N . MET A 1 91 ? -18.079 -14.017 14.384 1.00 96.81 91 MET A N 1
ATOM 726 C CA . MET A 1 91 ? -16.939 -13.102 14.531 1.00 96.81 91 MET A CA 1
ATOM 727 C C . MET A 1 91 ? -17.085 -12.243 15.799 1.00 96.81 91 MET A C 1
ATOM 729 O O . MET A 1 91 ? -18.168 -11.709 16.059 1.00 96.81 91 MET A O 1
ATOM 733 N N . ASP A 1 92 ? -16.017 -12.075 16.579 1.00 95.62 92 ASP A N 1
ATOM 734 C CA . ASP A 1 92 ? -16.040 -11.252 17.797 1.00 95.62 92 ASP A CA 1
ATOM 735 C C . ASP A 1 92 ? -15.704 -9.782 17.498 1.00 95.62 92 ASP A C 1
ATOM 737 O O . ASP A 1 92 ? -14.904 -9.474 16.615 1.00 95.62 92 ASP A O 1
ATOM 741 N N . GLU A 1 93 ? -16.294 -8.837 18.243 1.00 93.12 93 GLU A N 1
ATOM 742 C CA . GLU A 1 93 ? -16.012 -7.407 18.036 1.00 93.12 93 GLU A CA 1
ATOM 743 C C . GLU A 1 93 ? -14.522 -7.070 18.243 1.00 93.12 93 GLU A C 1
ATOM 745 O O . GLU A 1 93 ? -14.019 -6.152 17.593 1.00 93.12 93 GLU A O 1
ATOM 750 N N . MET A 1 94 ? -13.795 -7.810 19.091 1.00 95.44 94 MET A N 1
ATOM 751 C CA . MET A 1 94 ? -12.360 -7.591 19.302 1.00 95.44 94 MET A CA 1
ATOM 752 C C . MET A 1 94 ? -11.522 -7.959 18.075 1.00 95.44 94 MET A C 1
ATOM 754 O O . MET A 1 94 ? -10.511 -7.302 17.831 1.00 95.44 94 MET A O 1
ATOM 758 N N . GLU A 1 95 ? -11.953 -8.926 17.258 1.00 96.44 95 GLU A N 1
ATOM 759 C CA . GLU A 1 95 ? -11.236 -9.322 16.034 1.00 96.44 95 GLU A CA 1
ATOM 760 C C . GLU A 1 95 ? -11.195 -8.172 15.014 1.00 96.44 95 GLU A C 1
ATOM 762 O O . GLU A 1 95 ? -10.217 -7.996 14.287 1.00 96.44 95 GLU A O 1
ATOM 767 N N . PHE A 1 96 ? -12.227 -7.322 14.997 1.00 96.25 96 PHE A N 1
ATOM 768 C CA . PHE A 1 96 ? -12.244 -6.106 14.183 1.00 96.25 96 PHE A CA 1
ATOM 769 C C . PHE A 1 96 ? -11.225 -5.073 14.655 1.00 96.25 96 PHE A C 1
ATOM 771 O O . PHE A 1 96 ? -10.556 -4.447 13.834 1.00 96.25 96 PHE A O 1
ATOM 778 N N . THR A 1 97 ? -11.105 -4.884 15.970 1.00 94.62 97 THR A N 1
ATOM 779 C CA . THR A 1 97 ? -10.137 -3.945 16.551 1.00 94.62 97 THR A CA 1
ATOM 780 C C . THR A 1 97 ? -8.701 -4.435 16.358 1.00 94.62 97 THR A C 1
ATOM 782 O O . THR A 1 97 ? -7.815 -3.632 16.073 1.00 94.62 97 THR A O 1
ATOM 785 N N . GLU A 1 98 ? -8.464 -5.746 16.433 1.00 96.75 98 GLU A N 1
ATOM 786 C CA . GLU A 1 98 ? -7.165 -6.345 16.109 1.00 96.75 98 GLU A CA 1
ATOM 787 C C . GLU A 1 98 ? -6.794 -6.110 14.637 1.00 96.75 98 GLU A C 1
ATOM 789 O O . GLU A 1 98 ? -5.692 -5.650 14.333 1.00 96.75 98 GLU A O 1
ATOM 794 N N . ALA A 1 99 ? -7.733 -6.340 13.714 1.00 96.56 99 ALA A N 1
ATOM 795 C CA . ALA A 1 99 ? -7.514 -6.084 12.294 1.00 96.56 99 ALA A CA 1
ATOM 796 C C . ALA A 1 99 ? -7.267 -4.593 11.986 1.00 96.56 99 ALA A C 1
ATOM 798 O O . ALA A 1 99 ? -6.405 -4.276 11.162 1.00 96.56 99 ALA A O 1
ATOM 799 N N . GLU A 1 100 ? -7.981 -3.676 12.651 1.00 95.75 100 GLU A N 1
ATOM 800 C CA . GLU A 1 100 ? -7.746 -2.227 12.547 1.00 95.75 100 GLU A CA 1
ATOM 801 C C . GLU A 1 100 ? -6.340 -1.855 13.039 1.00 95.75 100 GLU A C 1
ATOM 803 O O . GLU A 1 100 ? -5.636 -1.103 12.363 1.00 95.75 100 GLU A O 1
ATOM 808 N N . SER A 1 101 ? -5.893 -2.424 14.165 1.00 96.25 101 SER A N 1
ATOM 809 C CA . SER A 1 101 ? -4.534 -2.218 14.683 1.00 96.25 101 SER A CA 1
ATOM 810 C C . SER A 1 101 ? -3.478 -2.675 13.678 1.00 96.25 101 SER A C 1
ATOM 812 O O . SER A 1 101 ? -2.604 -1.892 13.317 1.00 96.25 101 SER A O 1
ATOM 814 N N . ASN A 1 102 ? -3.615 -3.890 13.140 1.00 96.69 102 ASN A N 1
ATOM 815 C CA . ASN A 1 102 ? -2.682 -4.430 12.147 1.00 96.69 102 ASN A CA 1
ATOM 816 C C . ASN A 1 102 ? -2.627 -3.570 10.871 1.00 96.69 102 ASN A C 1
ATOM 818 O O . ASN A 1 102 ? -1.571 -3.423 10.255 1.00 96.69 102 ASN A O 1
ATOM 822 N N . MET A 1 103 ? -3.757 -2.984 10.458 1.00 95.00 103 MET A N 1
ATOM 823 C CA . MET A 1 103 ? -3.795 -2.058 9.324 1.00 95.00 103 MET A CA 1
ATOM 824 C C . MET A 1 103 ? -3.062 -0.748 9.634 1.00 95.00 103 MET A C 1
ATOM 826 O O . MET A 1 103 ? -2.361 -0.225 8.767 1.00 95.00 103 MET A O 1
ATOM 830 N N . ASN A 1 104 ? -3.209 -0.215 10.847 1.00 94.50 104 ASN A N 1
ATOM 831 C CA . ASN A 1 104 ? -2.512 0.999 11.266 1.00 94.50 104 ASN A CA 1
ATOM 832 C C . ASN A 1 104 ? -0.998 0.776 11.356 1.00 94.50 104 ASN A C 1
ATOM 834 O O . ASN A 1 104 ? -0.237 1.619 10.877 1.00 94.50 104 ASN A O 1
ATOM 838 N N . ASP A 1 105 ? -0.572 -0.380 11.866 1.00 95.75 105 ASP A N 1
ATOM 839 C CA . ASP A 1 105 ? 0.835 -0.782 11.877 1.00 95.75 105 ASP A CA 1
ATOM 840 C C . ASP A 1 105 ? 1.378 -0.853 10.442 1.00 95.75 105 ASP A C 1
ATOM 842 O O . ASP A 1 105 ? 2.386 -0.219 10.134 1.00 95.75 105 ASP A O 1
ATOM 846 N N . LEU A 1 106 ? 0.651 -1.489 9.512 1.00 93.31 106 LEU A N 1
ATOM 847 C CA . LEU A 1 106 ? 1.025 -1.529 8.092 1.00 93.31 106 LEU A CA 1
ATOM 848 C C . LEU A 1 106 ? 1.161 -0.132 7.473 1.00 93.31 106 LEU A C 1
ATOM 850 O O . LEU A 1 106 ? 2.075 0.103 6.690 1.00 93.31 106 LEU A O 1
ATOM 854 N N . VAL A 1 107 ? 0.256 0.799 7.784 1.00 92.44 107 VAL A N 1
ATOM 855 C CA . VAL A 1 107 ? 0.347 2.187 7.299 1.00 92.44 107 VAL A CA 1
ATOM 856 C C . VAL A 1 107 ? 1.603 2.868 7.837 1.00 92.44 107 VAL A C 1
ATOM 858 O O . VAL A 1 107 ? 2.245 3.607 7.089 1.00 92.44 107 VAL A O 1
ATOM 861 N N . SER A 1 108 ? 1.953 2.616 9.100 1.00 91.50 108 SER A N 1
ATOM 862 C CA . SER A 1 108 ? 3.120 3.210 9.757 1.00 91.50 108 SER A CA 1
ATOM 863 C C . SER A 1 108 ? 4.445 2.750 9.144 1.00 91.50 108 SER A C 1
ATOM 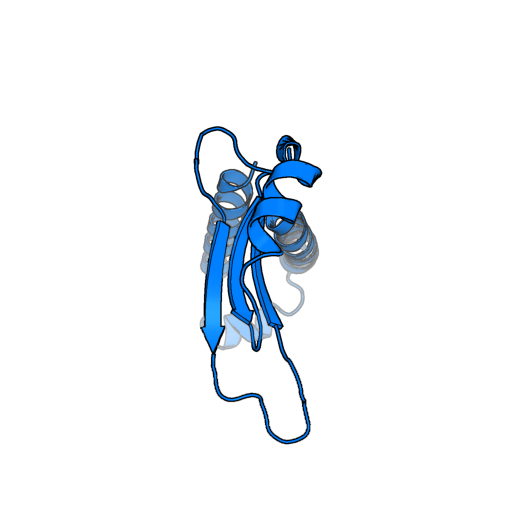865 O O . SER A 1 108 ? 5.356 3.559 9.011 1.00 91.50 108 SER A O 1
ATOM 867 N N . GLU A 1 109 ? 4.516 1.512 8.647 1.00 90.38 109 GLU A N 1
ATOM 868 C CA . GLU A 1 109 ? 5.690 0.978 7.937 1.00 90.38 109 GLU A CA 1
ATOM 869 C C . GLU A 1 109 ? 5.988 1.712 6.610 1.00 90.38 109 GLU A C 1
ATOM 871 O O . GLU A 1 109 ? 7.084 1.594 6.066 1.00 90.38 109 GLU A O 1
ATOM 876 N N . TYR A 1 110 ? 5.029 2.475 6.067 1.00 85.81 110 TYR A N 1
ATOM 877 C CA . TYR A 1 110 ? 5.187 3.262 4.833 1.00 85.81 110 TYR A CA 1
ATOM 878 C C . TYR A 1 110 ? 5.368 4.778 5.067 1.00 85.81 110 TYR A C 1
ATOM 880 O O . TYR A 1 110 ? 5.371 5.539 4.087 1.00 85.81 110 TYR A O 1
ATOM 888 N N . GLN A 1 111 ? 5.447 5.242 6.320 1.00 80.06 111 GLN A N 1
ATOM 889 C CA . GLN A 1 111 ? 5.649 6.660 6.668 1.00 80.06 111 GLN A CA 1
ATOM 890 C C . GLN A 1 111 ? 7.124 7.055 6.690 1.00 80.06 111 GLN A C 1
ATOM 892 O O . GLN A 1 111 ? 7.416 8.143 6.132 1.00 80.06 111 GLN A O 1
#

Sequence (111 aa):
MREIVHIQGGQCGNQIGAKFWENKNSSYFVEWIPNNVKSSVCDIPPKGLKLSATFIGNSTAIQEMFKRVSEQFTAMFRRKAFLHWYTGEGMDEMEFTEAESNMNDLVSEYQ

Organism: Haematococcus lacustris (NCBI:txid44745)